Protein AF-X1K5L8-F1 (afdb_monomer)

Organism: NCBI:txid412755

Structure (mmCIF, N/CA/C/O backbone):
data_AF-X1K5L8-F1
#
_entry.id   AF-X1K5L8-F1
#
loop_
_atom_site.group_PDB
_atom_site.id
_atom_site.type_symbol
_atom_site.label_atom_id
_atom_site.label_alt_id
_atom_site.label_comp_id
_atom_site.label_asym_id
_atom_site.label_entity_id
_atom_site.label_seq_id
_atom_site.pdbx_PDB_ins_code
_atom_site.Cartn_x
_atom_site.Cartn_y
_atom_site.Cartn_z
_atom_site.occupancy
_atom_site.B_iso_or_equiv
_atom_site.auth_seq_id
_atom_site.auth_comp_id
_atom_site.auth_asym_id
_atom_site.auth_atom_id
_atom_site.pdbx_PDB_model_num
ATOM 1 N N . MET A 1 1 ? 12.232 21.534 16.833 1.00 41.72 1 MET A N 1
ATOM 2 C CA . MET A 1 1 ? 12.856 20.259 16.410 1.00 41.72 1 MET A CA 1
ATOM 3 C C . MET A 1 1 ? 12.276 19.840 15.064 1.00 41.72 1 MET A C 1
ATOM 5 O O . MET A 1 1 ? 11.227 19.215 15.018 1.00 41.72 1 MET A O 1
ATOM 9 N N . SER A 1 2 ? 12.922 20.229 13.964 1.00 45.97 2 SER A N 1
ATOM 10 C CA . SER A 1 2 ? 12.550 19.894 12.579 1.00 45.97 2 SER A CA 1
ATOM 11 C C . SER A 1 2 ? 13.070 18.508 12.162 1.00 45.97 2 SER A C 1
ATOM 13 O O . SER A 1 2 ? 13.662 18.342 11.099 1.00 45.97 2 SER A O 1
ATOM 15 N N . GLY A 1 3 ? 12.893 17.504 13.027 1.00 51.03 3 GLY A N 1
ATOM 16 C CA . GLY A 1 3 ? 13.265 16.127 12.713 1.00 51.03 3 GLY A CA 1
ATOM 17 C C . GLY A 1 3 ? 12.253 15.525 11.745 1.00 51.03 3 GLY A C 1
ATOM 18 O O . GLY A 1 3 ? 11.051 15.556 12.012 1.00 51.03 3 GLY A O 1
ATOM 19 N N . ILE A 1 4 ? 12.725 14.981 10.624 1.00 59.28 4 ILE A N 1
ATOM 20 C CA . ILE A 1 4 ? 11.892 14.208 9.698 1.00 59.28 4 ILE A CA 1
ATOM 21 C C . ILE A 1 4 ? 11.214 13.094 10.505 1.00 59.28 4 ILE A C 1
ATOM 23 O O . ILE A 1 4 ? 11.886 12.250 11.099 1.00 59.28 4 ILE A O 1
ATOM 27 N N . LYS A 1 5 ? 9.876 13.095 10.553 1.00 74.81 5 LYS A N 1
ATOM 28 C CA . LYS A 1 5 ? 9.115 11.995 11.154 1.00 74.81 5 LYS A CA 1
ATOM 29 C C . LYS A 1 5 ? 9.347 10.746 10.309 1.00 74.81 5 LYS A C 1
ATOM 31 O O . LYS A 1 5 ? 8.808 10.626 9.213 1.00 74.81 5 LYS A O 1
ATOM 36 N N . VAL A 1 6 ? 10.174 9.841 10.825 1.00 86.06 6 VAL A N 1
ATOM 37 C CA . VAL A 1 6 ? 10.554 8.596 10.145 1.00 86.06 6 VAL A CA 1
ATOM 38 C C . VAL A 1 6 ? 9.323 7.720 9.912 1.00 86.06 6 VAL A C 1
ATOM 40 O O . VAL A 1 6 ? 9.046 7.333 8.785 1.00 86.06 6 VAL A O 1
ATOM 43 N N . ASN A 1 7 ? 8.531 7.474 10.957 1.00 92.25 7 ASN A N 1
ATOM 44 C CA . ASN A 1 7 ? 7.267 6.746 10.865 1.00 92.25 7 ASN A CA 1
ATOM 45 C C . ASN A 1 7 ? 6.105 7.691 11.175 1.00 92.25 7 ASN A C 1
ATOM 47 O O . ASN A 1 7 ? 6.160 8.448 12.148 1.00 92.25 7 ASN A O 1
ATOM 51 N N . GLU A 1 8 ? 5.037 7.621 10.387 1.00 95.00 8 GLU A N 1
ATOM 52 C CA . GLU A 1 8 ? 3.873 8.496 10.529 1.00 95.00 8 GLU A CA 1
ATOM 53 C C . GLU A 1 8 ? 2.584 7.688 10.414 1.00 95.00 8 GLU A C 1
ATOM 55 O O . GLU A 1 8 ? 2.490 6.758 9.620 1.00 95.00 8 GLU A O 1
ATOM 60 N N . THR A 1 9 ? 1.590 8.023 11.230 1.00 96.12 9 THR A N 1
ATOM 61 C CA . THR A 1 9 ? 0.290 7.350 11.229 1.00 96.12 9 THR A CA 1
ATOM 62 C C . THR A 1 9 ? -0.797 8.397 11.141 1.00 96.12 9 THR A C 1
ATOM 64 O O . THR A 1 9 ? -0.765 9.380 11.879 1.00 96.12 9 THR A O 1
ATOM 67 N N . HIS A 1 10 ? -1.762 8.145 10.275 1.00 96.62 10 HIS A N 1
ATOM 68 C CA . HIS A 1 10 ? -2.983 8.912 10.155 1.00 96.62 10 HIS A CA 1
ATOM 69 C C . HIS A 1 10 ? -4.162 7.960 10.307 1.00 96.62 10 HIS A C 1
ATOM 71 O O . HIS A 1 10 ? -4.238 6.939 9.619 1.00 96.62 10 HIS A O 1
ATOM 77 N N . PHE A 1 11 ? -5.062 8.298 11.222 1.00 97.06 11 PHE A N 1
ATOM 78 C CA . PHE A 1 11 ? -6.331 7.612 11.378 1.00 97.06 11 PHE A CA 1
ATOM 79 C C . PHE A 1 11 ? -7.426 8.483 10.785 1.00 97.06 11 PHE A C 1
ATOM 81 O O . PHE A 1 11 ? -7.497 9.673 11.080 1.00 97.06 11 PHE A O 1
ATOM 88 N N . GLU A 1 12 ? -8.255 7.859 9.964 1.00 96.12 12 GLU A N 1
ATOM 89 C CA . GLU A 1 12 ? -9.489 8.443 9.466 1.00 96.12 12 GLU A CA 1
ATOM 90 C C . GLU A 1 12 ? -10.657 7.823 10.237 1.00 96.12 12 GLU A C 1
ATOM 92 O O . GLU A 1 12 ? -10.800 6.594 10.280 1.00 96.12 12 GLU A O 1
ATOM 97 N N . ASP A 1 13 ? -11.489 8.668 10.842 1.00 90.50 13 ASP A N 1
ATOM 98 C CA . ASP A 1 13 ? -12.615 8.222 11.655 1.00 90.50 13 ASP A CA 1
ATOM 99 C C . ASP A 1 13 ? -13.647 7.461 10.815 1.00 90.50 13 ASP A C 1
ATOM 101 O O . ASP A 1 13 ? -13.974 7.819 9.686 1.00 90.50 13 ASP A O 1
ATOM 105 N N . GLY A 1 14 ? -14.145 6.348 11.357 1.00 85.88 14 GLY A N 1
ATOM 106 C CA . GLY A 1 14 ? -15.103 5.476 10.668 1.00 85.88 14 GLY A CA 1
ATOM 107 C C . GLY A 1 14 ? -14.516 4.631 9.528 1.00 85.88 14 GLY A C 1
ATOM 108 O O . GLY A 1 14 ? -15.180 3.701 9.068 1.00 85.88 14 GLY A O 1
ATOM 109 N N . SER A 1 15 ? -13.270 4.870 9.107 1.00 90.25 15 SER A N 1
ATOM 110 C CA . SER A 1 15 ? -12.632 4.099 8.040 1.00 90.25 15 SER A CA 1
ATOM 111 C C . SER A 1 15 ? -12.172 2.725 8.538 1.00 90.25 15 SER A C 1
ATOM 113 O O . SER A 1 15 ? -11.395 2.605 9.487 1.00 90.25 15 SER A O 1
ATOM 115 N N . LYS A 1 16 ? -12.636 1.659 7.875 1.00 95.50 16 LYS A N 1
ATOM 116 C CA . LYS A 1 16 ? -12.225 0.268 8.150 1.00 95.50 16 LYS A CA 1
ATOM 117 C C . LYS A 1 16 ? -11.162 -0.236 7.178 1.00 95.50 16 LYS A C 1
ATOM 119 O O . LYS A 1 16 ? -10.756 -1.397 7.256 1.00 95.50 16 LYS A O 1
ATOM 124 N N . GLN A 1 17 ? -10.710 0.611 6.260 1.00 97.50 17 GLN A N 1
ATOM 125 C CA . GLN A 1 17 ? -9.700 0.294 5.261 1.00 97.50 17 GLN A CA 1
ATOM 126 C C . GLN A 1 17 ? -8.423 1.084 5.552 1.00 97.50 17 GLN A C 1
ATOM 128 O O . GLN A 1 17 ? -8.459 2.287 5.808 1.00 97.50 17 GLN A O 1
ATOM 133 N N . GLY A 1 18 ? -7.291 0.386 5.519 1.00 98.06 18 GLY A N 1
ATOM 134 C CA . GLY A 1 18 ? -5.980 0.944 5.813 1.00 98.06 18 GLY A CA 1
ATOM 135 C C . GLY A 1 18 ? -4.979 0.741 4.686 1.00 98.06 18 GLY A C 1
ATOM 136 O O . GLY A 1 18 ? -5.058 -0.237 3.942 1.00 98.06 18 GLY A O 1
ATOM 137 N N . VAL A 1 19 ? -3.990 1.625 4.600 1.00 98.62 19 VAL A N 1
ATOM 138 C CA . VAL A 1 19 ? -2.808 1.433 3.749 1.00 98.62 19 VAL A CA 1
ATOM 139 C C . VAL A 1 19 ? -1.541 1.521 4.593 1.00 98.62 19 VAL A C 1
ATOM 141 O O . VAL A 1 19 ? -1.308 2.530 5.250 1.00 98.62 19 VAL A O 1
ATOM 144 N N . ILE A 1 20 ? -0.705 0.487 4.563 1.00 98.50 20 ILE A N 1
ATOM 145 C CA . ILE A 1 20 ? 0.667 0.543 5.085 1.00 98.50 20 ILE A CA 1
ATOM 146 C C . ILE A 1 20 ? 1.583 0.752 3.888 1.00 98.50 20 ILE A C 1
ATOM 148 O O . ILE A 1 20 ? 1.450 0.036 2.902 1.00 98.50 20 ILE A O 1
ATOM 152 N N . TYR A 1 21 ? 2.489 1.725 3.932 1.00 97.38 21 TYR A N 1
ATOM 153 C CA . TYR A 1 21 ? 3.351 2.011 2.787 1.00 97.38 21 TYR A CA 1
ATOM 154 C C . TYR A 1 21 ? 4.771 2.425 3.172 1.00 97.38 21 TYR A C 1
ATOM 156 O O . TYR A 1 21 ? 4.993 2.986 4.247 1.00 97.38 21 TYR A O 1
ATOM 164 N N . ALA A 1 22 ? 5.724 2.183 2.269 1.00 94.94 22 ALA A N 1
ATOM 165 C CA . ALA A 1 22 ? 7.123 2.575 2.428 1.00 94.94 22 ALA A CA 1
ATOM 166 C C . ALA A 1 22 ? 7.779 2.972 1.097 1.00 94.94 22 ALA A C 1
ATOM 168 O O . ALA A 1 22 ? 7.474 2.419 0.041 1.00 94.94 22 ALA A O 1
ATOM 169 N N . GLY A 1 23 ? 8.725 3.910 1.160 1.00 90.56 23 GLY A N 1
ATOM 170 C CA . GLY A 1 23 ? 9.553 4.293 0.014 1.00 90.56 23 GLY A CA 1
ATOM 171 C C . GLY A 1 23 ? 8.823 5.112 -1.059 1.00 90.56 23 GLY A C 1
ATOM 172 O O . GLY A 1 23 ? 7.953 5.933 -0.760 1.00 90.56 23 GLY A O 1
ATOM 173 N N . ALA A 1 24 ? 9.208 4.910 -2.323 1.00 90.62 24 ALA A N 1
ATOM 174 C CA . ALA A 1 24 ? 8.843 5.781 -3.448 1.00 90.62 24 ALA A CA 1
ATOM 175 C C . ALA A 1 24 ? 7.345 5.768 -3.813 1.00 90.62 24 ALA A C 1
ATOM 177 O O . ALA A 1 24 ? 6.862 6.669 -4.502 1.00 90.62 24 ALA A O 1
ATOM 178 N N . VAL A 1 25 ? 6.583 4.799 -3.300 1.00 94.00 25 VAL A N 1
ATOM 179 C CA . VAL A 1 25 ? 5.132 4.678 -3.517 1.00 94.00 25 VAL A CA 1
ATOM 180 C C . VAL A 1 25 ? 4.3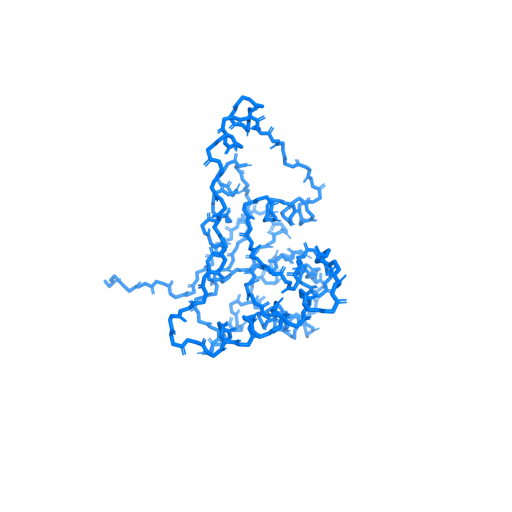44 5.863 -2.949 1.00 94.00 25 VAL A C 1
ATOM 182 O O . VAL A 1 25 ? 3.222 6.118 -3.389 1.00 94.00 25 VAL A O 1
ATOM 185 N N . GLU A 1 26 ? 4.922 6.594 -1.987 1.00 94.62 26 GLU A N 1
ATOM 186 C CA . GLU A 1 26 ? 4.267 7.688 -1.265 1.00 94.62 26 GLU A CA 1
ATOM 187 C C . GLU A 1 26 ? 3.713 8.766 -2.202 1.00 94.62 26 GLU A C 1
ATOM 189 O O . GLU A 1 26 ? 2.591 9.227 -1.995 1.00 94.62 26 GLU A O 1
ATOM 194 N N . GLY A 1 27 ? 4.463 9.149 -3.240 1.00 94.94 27 GLY A N 1
ATOM 195 C CA . GLY A 1 27 ? 4.040 10.196 -4.175 1.00 94.94 27 GLY A CA 1
ATOM 196 C C . GLY A 1 27 ? 2.736 9.831 -4.884 1.00 94.94 27 GLY A C 1
ATOM 197 O O . GLY A 1 27 ? 1.733 10.533 -4.753 1.00 94.94 27 GLY A O 1
ATOM 198 N N . ASN A 1 28 ? 2.729 8.676 -5.552 1.00 95.62 28 ASN A N 1
ATOM 199 C CA . ASN A 1 28 ? 1.559 8.160 -6.265 1.00 95.62 28 ASN A CA 1
ATOM 200 C C . ASN A 1 28 ? 0.383 7.871 -5.316 1.00 95.62 28 ASN A C 1
ATOM 202 O O . ASN A 1 28 ? -0.769 8.123 -5.665 1.00 95.62 28 ASN A O 1
ATOM 206 N N . PHE A 1 29 ? 0.654 7.353 -4.113 1.00 97.19 29 PHE A N 1
ATOM 207 C CA . PHE A 1 29 ? -0.384 7.090 -3.117 1.00 97.19 29 PHE A CA 1
ATOM 208 C C . PHE A 1 29 ? -1.050 8.382 -2.628 1.00 97.19 29 PHE A C 1
ATOM 210 O O . PHE A 1 29 ? -2.276 8.489 -2.656 1.00 97.19 29 PHE A O 1
ATOM 217 N N . ARG A 1 30 ? -0.265 9.398 -2.243 1.00 96.06 30 ARG A N 1
ATOM 218 C CA . ARG A 1 30 ? -0.800 10.701 -1.817 1.00 96.06 30 ARG A CA 1
ATOM 219 C C . ARG A 1 30 ? -1.539 11.415 -2.946 1.00 96.06 30 ARG A C 1
ATOM 221 O O . ARG A 1 30 ? -2.547 12.068 -2.684 1.00 96.06 30 ARG A O 1
ATOM 228 N N . GLU A 1 31 ? -1.066 11.295 -4.185 1.00 95.44 31 GLU A N 1
ATOM 229 C CA . GLU A 1 31 ? -1.786 11.804 -5.354 1.00 95.44 31 GLU A CA 1
ATOM 230 C C . GLU A 1 31 ? -3.150 11.121 -5.502 1.00 95.44 31 GLU A C 1
ATOM 232 O O . GLU A 1 31 ? -4.147 11.808 -5.708 1.00 95.44 31 GLU A O 1
ATOM 237 N N . ALA A 1 32 ? -3.224 9.797 -5.330 1.00 95.88 32 ALA A N 1
ATOM 238 C CA . ALA A 1 32 ? -4.482 9.059 -5.420 1.00 95.88 32 ALA A CA 1
ATOM 239 C C . ALA A 1 32 ? -5.466 9.459 -4.310 1.00 95.88 32 ALA A C 1
ATOM 241 O O . ALA A 1 32 ? -6.643 9.666 -4.597 1.00 95.88 32 ALA A O 1
ATOM 242 N N . LEU A 1 33 ? -4.988 9.638 -3.069 1.00 95.50 33 LEU A N 1
ATOM 243 C CA . LEU A 1 33 ? -5.820 10.140 -1.969 1.00 95.50 33 LEU A CA 1
ATOM 244 C C . LEU A 1 33 ? -6.441 11.500 -2.308 1.00 95.50 33 LEU A C 1
ATOM 246 O O . LEU A 1 33 ? -7.636 11.692 -2.102 1.00 95.50 33 LEU A O 1
ATOM 250 N N . LYS A 1 34 ? -5.643 12.429 -2.851 1.00 95.06 34 LYS A N 1
ATOM 251 C CA . LYS A 1 34 ? -6.108 13.773 -3.223 1.00 95.06 34 LYS A CA 1
ATOM 252 C C . LYS A 1 34 ? -7.060 13.745 -4.415 1.00 95.06 34 LYS A C 1
ATOM 254 O O . LYS A 1 34 ? -8.150 14.295 -4.318 1.00 95.06 34 LYS A O 1
ATOM 259 N N . ARG A 1 35 ? -6.660 13.100 -5.518 1.00 94.06 35 ARG A N 1
ATOM 260 C CA . ARG A 1 35 ? -7.426 13.058 -6.777 1.00 94.06 35 ARG A CA 1
ATOM 261 C C . ARG A 1 35 ? -8.817 12.465 -6.577 1.00 94.06 35 ARG A C 1
ATOM 263 O O . ARG A 1 35 ? -9.763 12.934 -7.187 1.00 94.06 35 ARG A O 1
ATOM 270 N N . TYR A 1 36 ? -8.935 11.458 -5.717 1.00 93.88 36 TYR A N 1
ATOM 271 C CA . TYR A 1 36 ? -10.194 10.753 -5.479 1.00 93.88 36 TYR A CA 1
ATOM 272 C C . TYR A 1 36 ? -10.858 11.110 -4.145 1.00 93.88 36 TYR A C 1
ATOM 274 O O . TYR A 1 36 ? -11.794 10.429 -3.738 1.00 93.88 36 TYR A O 1
ATOM 282 N N . ASN A 1 37 ? -10.365 12.146 -3.452 1.00 93.94 37 ASN A N 1
ATOM 283 C CA . ASN A 1 37 ? -10.836 12.579 -2.132 1.00 93.94 37 ASN A CA 1
ATOM 284 C C . ASN A 1 37 ? -11.046 11.408 -1.145 1.00 93.94 37 ASN A C 1
ATOM 286 O O . ASN A 1 37 ? -12.056 11.322 -0.445 1.00 93.94 37 ASN A O 1
ATOM 290 N N . LEU A 1 38 ? -10.101 10.463 -1.122 1.00 94.50 38 LEU A N 1
ATOM 291 C CA . LEU A 1 38 ? -10.231 9.237 -0.337 1.00 94.50 38 LEU A CA 1
ATOM 292 C C . LEU A 1 38 ? -9.948 9.503 1.137 1.00 94.50 38 LEU A C 1
ATOM 294 O O . LEU A 1 38 ? -8.905 10.046 1.504 1.00 94.50 38 LEU A O 1
ATOM 298 N N . LYS A 1 39 ? -10.867 9.033 1.976 1.00 94.19 39 LYS A N 1
ATOM 299 C CA . LYS A 1 39 ? -10.800 9.084 3.435 1.00 94.19 39 LYS A CA 1
ATOM 300 C C . LYS A 1 39 ? -10.376 7.713 3.959 1.00 94.19 39 LYS A C 1
ATOM 302 O O . LYS A 1 39 ? -11.187 6.795 4.092 1.00 94.19 39 LYS A O 1
ATOM 307 N N . LEU A 1 40 ? -9.070 7.547 4.167 1.00 95.44 40 LEU A N 1
ATOM 308 C CA . LEU A 1 40 ? -8.453 6.274 4.540 1.00 95.44 40 LEU A CA 1
ATOM 309 C C . LEU A 1 40 ? -7.426 6.460 5.644 1.00 95.44 40 LEU A C 1
ATOM 311 O O . LEU A 1 40 ? -6.605 7.375 5.593 1.00 95.44 40 LEU A O 1
ATOM 315 N N . SER A 1 41 ? -7.406 5.511 6.576 1.00 97.81 41 SER A N 1
ATOM 316 C CA . SER A 1 41 ? -6.300 5.406 7.521 1.00 97.81 41 SER A CA 1
ATOM 317 C C . SER A 1 41 ? -5.038 4.951 6.786 1.00 97.81 41 SER A C 1
ATOM 319 O O . SER A 1 41 ? -5.088 4.084 5.908 1.00 97.81 41 SER A O 1
ATOM 321 N N . TRP A 1 42 ? -3.879 5.490 7.151 1.00 98.12 42 TRP A N 1
ATOM 322 C CA . TRP A 1 42 ? -2.608 5.044 6.588 1.00 98.12 42 TRP A CA 1
ATOM 323 C C . TRP A 1 42 ? -1.457 5.091 7.590 1.00 98.12 42 TRP A C 1
ATOM 325 O O . TRP A 1 42 ? -1.447 5.864 8.550 1.00 98.12 42 TRP A O 1
ATOM 335 N N . LEU A 1 43 ? -0.469 4.234 7.354 1.00 97.94 43 LEU A N 1
ATOM 336 C CA . LEU A 1 43 ? 0.749 4.112 8.140 1.00 97.94 43 LEU A CA 1
ATOM 337 C C . LEU A 1 43 ? 1.956 4.131 7.202 1.00 97.94 43 LEU A C 1
ATOM 339 O O . LEU A 1 43 ? 2.165 3.213 6.412 1.00 97.94 43 LEU A O 1
ATOM 343 N N . LYS A 1 44 ? 2.773 5.174 7.331 1.00 97.19 44 LYS A N 1
ATOM 344 C CA . LYS A 1 44 ? 4.076 5.282 6.685 1.00 97.19 44 LYS A CA 1
ATOM 345 C C . LYS A 1 44 ? 5.137 4.584 7.529 1.00 97.19 44 LYS A C 1
ATOM 347 O O . LYS A 1 44 ? 5.349 4.958 8.687 1.00 97.19 44 LYS A O 1
ATOM 352 N N . ILE A 1 45 ? 5.842 3.642 6.914 1.00 96.06 45 ILE A N 1
ATOM 353 C CA . ILE A 1 45 ? 7.057 3.026 7.446 1.00 96.06 45 ILE A CA 1
ATOM 354 C C . ILE A 1 45 ? 8.257 3.695 6.771 1.00 96.06 45 ILE A C 1
ATOM 356 O O . ILE A 1 45 ? 8.465 3.544 5.569 1.00 96.06 45 ILE A O 1
ATOM 360 N N . GLY A 1 46 ? 9.034 4.470 7.527 1.00 92.50 46 GLY A N 1
ATOM 361 C CA . GLY A 1 46 ? 10.280 5.075 7.038 1.00 92.50 46 GLY A CA 1
ATOM 362 C C . GLY A 1 46 ? 11.542 4.362 7.505 1.00 92.50 46 GLY A C 1
ATOM 363 O O . GLY A 1 46 ? 12.603 4.606 6.944 1.00 92.50 46 GLY A O 1
ATOM 364 N N . MET A 1 47 ? 11.438 3.478 8.501 1.00 88.81 47 MET A N 1
ATOM 365 C CA . MET A 1 47 ? 12.521 2.585 8.911 1.00 88.81 47 MET A CA 1
ATOM 366 C C . MET A 1 47 ? 11.975 1.168 9.029 1.00 88.81 47 MET A C 1
ATOM 368 O O . MET A 1 47 ? 11.049 0.929 9.803 1.00 88.81 47 MET A O 1
ATOM 372 N N . PHE A 1 48 ? 12.537 0.250 8.244 1.00 87.50 48 PHE A N 1
ATOM 373 C CA . PHE A 1 48 ? 12.164 -1.164 8.288 1.00 87.50 48 PHE A CA 1
ATOM 374 C C . PHE A 1 48 ? 12.906 -1.920 9.397 1.00 87.50 48 PHE A C 1
ATOM 376 O O . PHE A 1 48 ? 12.328 -2.792 10.034 1.00 87.50 48 PHE A O 1
ATOM 383 N N . HIS A 1 49 ? 14.158 -1.547 9.678 1.00 89.75 49 HIS A N 1
ATOM 384 C CA . HIS A 1 49 ? 14.957 -2.135 10.750 1.00 89.75 49 HIS A CA 1
ATOM 385 C C . HIS A 1 49 ? 15.571 -1.035 11.633 1.00 89.75 49 HIS A C 1
ATOM 387 O O . HIS A 1 49 ? 16.499 -0.359 11.189 1.00 89.75 49 HIS A O 1
ATOM 393 N N . PRO A 1 50 ? 15.071 -0.832 12.869 1.00 90.81 50 PRO A N 1
ATOM 394 C CA . PRO A 1 50 ? 14.005 -1.599 13.526 1.00 90.81 50 PRO A CA 1
ATOM 395 C C . PRO A 1 50 ? 12.602 -1.292 12.970 1.00 90.81 50 PRO A C 1
ATOM 397 O O . PRO A 1 50 ? 12.297 -0.147 12.631 1.00 90.81 50 PRO A O 1
ATOM 400 N N . LEU A 1 51 ? 11.741 -2.314 12.928 1.00 94.12 51 LEU A N 1
ATOM 401 C CA . LEU A 1 51 ? 10.346 -2.199 12.495 1.00 94.12 51 LEU A CA 1
ATOM 402 C C . LEU A 1 51 ? 9.487 -1.652 13.649 1.00 94.12 51 LEU A C 1
ATOM 404 O O . LEU A 1 51 ? 9.618 -2.123 14.780 1.00 94.12 51 LEU A O 1
ATOM 408 N N . PRO A 1 52 ? 8.570 -0.695 13.421 1.00 95.06 52 PRO A N 1
ATOM 409 C CA . PRO A 1 52 ? 7.703 -0.173 14.474 1.00 95.06 52 PRO A CA 1
ATOM 410 C C . PRO A 1 52 ? 6.513 -1.115 14.759 1.00 95.06 52 PRO A C 1
ATOM 412 O O . PRO A 1 52 ? 5.364 -0.766 14.480 1.00 95.06 52 PRO A O 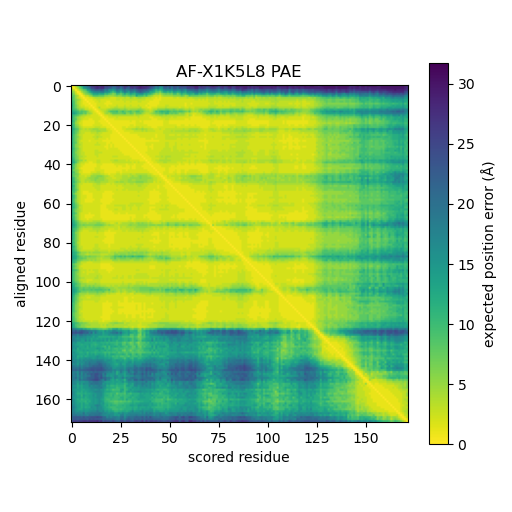1
ATOM 415 N N . GLU A 1 53 ? 6.774 -2.292 15.336 1.00 96.12 53 GLU A N 1
ATOM 416 C CA . GLU A 1 53 ? 5.774 -3.358 15.547 1.00 96.12 53 GLU A CA 1
ATOM 417 C C . GLU A 1 53 ? 4.528 -2.886 16.309 1.00 96.12 53 GLU A C 1
ATOM 419 O O . GLU A 1 53 ? 3.407 -3.071 15.839 1.00 96.12 53 GLU A O 1
ATOM 424 N N . GLU A 1 54 ? 4.705 -2.178 17.429 1.00 95.75 54 GLU A N 1
ATOM 425 C CA . GLU A 1 54 ? 3.588 -1.650 18.229 1.00 95.75 54 GLU A CA 1
ATOM 426 C C . GLU A 1 54 ? 2.700 -0.675 17.444 1.00 95.75 54 GLU A C 1
ATOM 428 O O . GLU A 1 54 ? 1.487 -0.599 17.647 1.00 95.75 54 GLU A O 1
ATOM 433 N N . ARG A 1 55 ? 3.291 0.082 16.514 1.00 96.69 55 ARG A N 1
ATOM 434 C CA . ARG A 1 55 ? 2.550 1.014 15.659 1.00 96.69 55 ARG A CA 1
ATOM 435 C C . ARG A 1 55 ? 1.750 0.259 14.599 1.00 96.69 55 ARG A C 1
ATOM 437 O O . ARG A 1 55 ? 0.602 0.623 14.354 1.00 96.69 55 ARG A O 1
ATOM 444 N N . ILE A 1 56 ? 2.333 -0.788 14.013 1.00 97.69 56 ILE A N 1
ATOM 445 C CA . ILE A 1 56 ? 1.647 -1.686 13.073 1.00 97.69 56 ILE A CA 1
ATOM 446 C C . ILE A 1 56 ? 0.483 -2.381 13.782 1.00 97.69 56 ILE A C 1
ATOM 448 O O . ILE A 1 56 ? -0.643 -2.313 13.300 1.00 97.69 56 ILE A O 1
ATOM 452 N N . LYS A 1 57 ? 0.713 -2.960 14.963 1.00 97.44 57 LYS A N 1
ATOM 453 C CA . LYS A 1 57 ? -0.321 -3.611 15.775 1.00 97.44 57 LYS A CA 1
ATOM 454 C C . LYS A 1 57 ? -1.516 -2.691 16.039 1.00 97.44 57 LYS A C 1
ATOM 456 O O . LYS A 1 57 ? -2.640 -3.027 15.671 1.00 97.44 57 LYS A O 1
ATOM 461 N N . LYS A 1 58 ? -1.269 -1.493 16.583 1.00 96.75 58 LYS A N 1
ATOM 462 C CA . LYS A 1 58 ? -2.322 -0.491 16.842 1.00 96.75 58 LYS A CA 1
ATOM 463 C C . LYS A 1 58 ? -3.067 -0.082 15.573 1.00 96.75 58 LYS A C 1
ATOM 465 O O . LYS A 1 58 ? -4.264 0.186 15.619 1.00 96.75 58 LYS A O 1
ATOM 470 N N . PHE A 1 59 ? -2.372 -0.022 14.439 1.00 97.81 59 PHE A N 1
ATOM 471 C CA . PHE A 1 59 ? -2.994 0.273 13.154 1.00 97.81 59 PHE A CA 1
ATOM 472 C C . PHE A 1 59 ? -3.936 -0.857 12.706 1.00 97.81 59 PHE A C 1
ATOM 474 O O . PHE A 1 59 ? -5.087 -0.597 12.354 1.00 97.81 59 PHE A O 1
ATOM 481 N N . LEU A 1 60 ? -3.485 -2.112 12.791 1.00 97.69 60 LEU A N 1
ATOM 482 C CA . LEU A 1 60 ? -4.260 -3.303 12.424 1.00 97.69 60 LEU A CA 1
ATOM 483 C C . LEU A 1 60 ? -5.503 -3.504 13.305 1.00 97.69 60 LEU A C 1
ATOM 485 O O . LEU A 1 60 ? -6.544 -3.935 12.815 1.00 97.69 60 LEU A O 1
ATOM 489 N N . GLU A 1 61 ? -5.453 -3.128 14.582 1.00 95.75 61 GLU A N 1
ATOM 490 C CA . GLU A 1 61 ? -6.624 -3.169 15.469 1.00 95.75 61 GLU A CA 1
ATOM 491 C C . GLU A 1 61 ? -7.771 -2.265 14.975 1.00 95.75 61 GLU A C 1
ATOM 493 O O . GLU A 1 61 ? -8.951 -2.587 15.159 1.00 95.75 61 GLU A O 1
ATOM 498 N N . LYS A 1 62 ? -7.461 -1.159 14.286 1.00 95.50 62 LYS A N 1
ATOM 499 C CA . LYS A 1 62 ? -8.456 -0.179 13.817 1.00 95.50 62 LYS A CA 1
ATOM 500 C C . LYS A 1 62 ? -9.084 -0.528 12.468 1.00 95.50 62 LYS A C 1
ATOM 502 O O . LYS A 1 62 ? -10.245 -0.186 12.248 1.00 95.50 62 LYS A O 1
ATOM 507 N N . VAL A 1 63 ? -8.377 -1.262 11.609 1.00 97.00 63 VAL A N 1
ATOM 508 C CA . VAL A 1 63 ? -8.811 -1.564 10.231 1.00 97.00 63 VAL A CA 1
ATOM 509 C C . VAL A 1 63 ? -9.174 -3.034 10.044 1.00 97.00 63 VAL A C 1
ATOM 511 O O . VAL A 1 63 ? -8.622 -3.908 10.700 1.00 97.00 63 VAL A O 1
ATOM 514 N N . ASP A 1 64 ? -10.111 -3.326 9.152 1.00 97.31 64 ASP A N 1
ATOM 515 C CA . ASP A 1 64 ? -10.541 -4.698 8.841 1.00 97.31 64 ASP A CA 1
ATOM 516 C C . ASP A 1 64 ? -9.856 -5.215 7.568 1.00 97.31 64 ASP A C 1
ATOM 518 O O . ASP A 1 64 ? -9.748 -6.422 7.335 1.00 97.31 64 ASP A O 1
ATOM 522 N N . ARG A 1 65 ? -9.367 -4.292 6.731 1.00 98.00 65 ARG A N 1
ATOM 523 C CA . ARG A 1 65 ? -8.609 -4.585 5.516 1.00 98.00 65 ARG A CA 1
ATOM 524 C C . ARG A 1 65 ? -7.432 -3.638 5.402 1.00 98.00 65 ARG A C 1
ATOM 526 O O . ARG A 1 65 ? -7.603 -2.435 5.580 1.00 98.00 65 ARG A O 1
ATOM 533 N N . VAL A 1 66 ? -6.271 -4.169 5.053 1.00 98.56 66 VAL A N 1
ATOM 534 C CA . VAL A 1 66 ? -5.055 -3.383 4.872 1.00 98.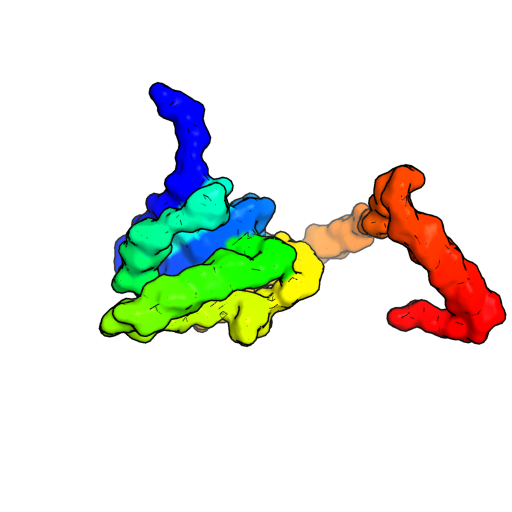56 66 VAL A CA 1
ATOM 535 C C . VAL A 1 66 ? -4.394 -3.723 3.545 1.00 98.56 66 VAL A C 1
ATOM 537 O O . VAL A 1 66 ? -4.276 -4.893 3.196 1.00 98.56 66 VAL A O 1
ATOM 540 N N . LEU A 1 67 ? -3.992 -2.700 2.800 1.00 98.69 67 LEU A N 1
ATOM 541 C CA . LEU A 1 67 ? -3.148 -2.827 1.617 1.00 98.69 67 LEU A CA 1
ATOM 542 C C . LEU A 1 67 ? -1.712 -2.467 1.991 1.00 98.69 67 LEU A C 1
ATOM 544 O O . LEU A 1 67 ? -1.486 -1.390 2.542 1.00 98.69 67 LEU A O 1
ATOM 548 N N . VAL A 1 68 ? -0.756 -3.337 1.679 1.00 98.44 68 VAL A N 1
ATOM 549 C CA . VAL A 1 68 ? 0.670 -3.072 1.888 1.00 98.44 68 VAL A CA 1
ATOM 550 C C . VAL A 1 68 ? 1.301 -2.625 0.571 1.00 98.44 68 VAL A C 1
ATOM 552 O O . VAL A 1 68 ? 1.391 -3.388 -0.388 1.00 98.44 68 VAL A O 1
ATOM 555 N N . LEU A 1 69 ? 1.716 -1.360 0.511 1.00 97.62 69 LEU A N 1
ATOM 556 C CA . LEU A 1 69 ? 2.420 -0.761 -0.618 1.00 97.62 69 LEU A CA 1
ATOM 557 C C . LEU A 1 69 ? 3.923 -0.696 -0.322 1.00 97.62 69 LEU A C 1
ATOM 559 O O . LEU A 1 69 ? 4.412 0.246 0.299 1.00 97.62 69 LEU A O 1
ATOM 563 N N . GLU A 1 70 ? 4.666 -1.676 -0.817 1.00 93.06 70 GLU A N 1
ATOM 564 C CA . GLU A 1 70 ? 6.130 -1.697 -0.765 1.00 93.06 70 GLU A CA 1
ATOM 565 C C . GLU A 1 70 ? 6.728 -2.088 -2.121 1.00 93.06 70 GLU A C 1
ATOM 567 O O . GLU A 1 70 ? 6.128 -2.856 -2.879 1.00 93.06 70 GLU A O 1
ATOM 572 N N . GLU A 1 71 ? 7.916 -1.579 -2.438 1.00 86.12 71 GLU A N 1
ATOM 573 C CA . GLU A 1 71 ? 8.652 -1.925 -3.661 1.00 86.12 71 GLU A CA 1
ATOM 574 C C . GLU A 1 71 ? 9.660 -3.054 -3.407 1.00 86.12 71 GLU A C 1
ATOM 576 O O . GLU A 1 71 ? 10.025 -3.312 -2.268 1.00 86.12 71 GLU A O 1
ATOM 581 N N . LEU A 1 72 ? 10.097 -3.731 -4.476 1.00 86.69 72 LEU A N 1
ATOM 582 C CA . LEU A 1 72 ? 11.006 -4.892 -4.450 1.00 86.69 72 LEU A CA 1
ATOM 583 C C . LEU A 1 72 ? 10.389 -6.145 -3.812 1.00 86.69 72 LEU A C 1
ATOM 585 O O . LEU A 1 72 ? 9.404 -6.657 -4.343 1.00 86.69 72 LEU A O 1
ATOM 589 N N . ASP A 1 73 ? 10.924 -6.634 -2.700 1.00 91.50 73 ASP A N 1
ATOM 590 C CA . ASP A 1 73 ? 10.466 -7.850 -2.025 1.00 91.50 73 ASP A CA 1
ATOM 591 C C . ASP A 1 73 ? 9.382 -7.542 -0.968 1.00 91.50 73 ASP A C 1
ATOM 593 O O . ASP A 1 73 ? 9.310 -6.412 -0.485 1.00 91.50 73 ASP A O 1
ATOM 597 N N . PRO A 1 74 ? 8.482 -8.490 -0.638 1.00 94.38 74 PRO A N 1
ATOM 598 C CA . PRO A 1 74 ? 7.381 -8.294 0.316 1.00 94.38 74 PRO A CA 1
ATOM 599 C C . PRO A 1 74 ? 7.823 -8.383 1.793 1.00 94.38 74 PRO A C 1
ATOM 601 O O . PRO A 1 74 ? 7.313 -9.202 2.559 1.00 94.38 74 PRO A O 1
ATOM 604 N N . LEU A 1 75 ? 8.817 -7.595 2.205 1.00 95.62 75 LEU A N 1
ATOM 605 C CA . LEU A 1 75 ? 9.393 -7.696 3.552 1.00 95.62 75 LEU A CA 1
ATOM 606 C C . LEU A 1 75 ? 8.465 -7.111 4.627 1.00 95.62 75 LEU A C 1
ATOM 608 O O . LEU A 1 75 ? 8.260 -7.716 5.679 1.00 95.62 75 LEU A O 1
ATOM 612 N N . ILE A 1 76 ? 7.867 -5.950 4.359 1.00 96.81 76 ILE A N 1
ATOM 613 C CA . ILE A 1 76 ? 6.907 -5.303 5.258 1.00 96.81 76 ILE A CA 1
ATOM 614 C C . ILE A 1 76 ? 5.611 -6.108 5.292 1.00 96.81 76 ILE A C 1
ATOM 616 O O . ILE A 1 76 ? 5.057 -6.309 6.367 1.00 96.81 76 ILE A O 1
ATOM 620 N N . GLU A 1 77 ? 5.126 -6.591 4.148 1.00 97.81 77 GLU A N 1
ATOM 621 C CA . GLU A 1 77 ? 3.933 -7.432 4.056 1.00 97.81 77 GLU A CA 1
ATOM 622 C C . GLU A 1 77 ? 4.089 -8.703 4.894 1.00 97.81 77 GLU A C 1
ATOM 624 O O . GLU A 1 77 ? 3.189 -9.021 5.675 1.00 97.81 77 GLU A O 1
ATOM 629 N N . ALA A 1 78 ? 5.233 -9.389 4.798 1.00 97.38 78 ALA A N 1
ATOM 630 C CA . ALA A 1 78 ? 5.520 -10.576 5.599 1.00 97.38 78 ALA A CA 1
ATOM 631 C C . ALA A 1 78 ? 5.478 -10.279 7.109 1.00 97.38 78 ALA A C 1
ATOM 633 O O . ALA A 1 78 ? 4.820 -10.997 7.867 1.00 97.38 78 ALA A O 1
ATOM 634 N N . GLU A 1 79 ? 6.101 -9.185 7.550 1.00 97.75 79 GLU A N 1
ATOM 635 C CA . GLU A 1 79 ? 6.084 -8.792 8.961 1.00 97.75 79 GLU A CA 1
ATOM 636 C C . GLU A 1 79 ? 4.695 -8.345 9.435 1.00 97.75 79 GLU A C 1
ATOM 638 O O . GLU A 1 79 ? 4.266 -8.701 10.531 1.00 97.75 79 GLU A O 1
ATOM 643 N N . VAL A 1 80 ? 3.936 -7.628 8.602 1.00 98.06 80 VAL A N 1
ATOM 644 C CA . VAL A 1 80 ? 2.543 -7.260 8.896 1.00 98.06 80 VAL A CA 1
ATOM 645 C C . VAL A 1 80 ? 1.684 -8.513 9.073 1.00 98.06 80 VAL A C 1
ATOM 647 O O . VAL A 1 80 ? 0.883 -8.565 10.005 1.00 98.06 80 VAL A O 1
ATOM 650 N N . MET A 1 81 ? 1.866 -9.543 8.238 1.00 97.81 81 MET A N 1
ATOM 651 C CA . MET A 1 81 ? 1.191 -10.838 8.396 1.00 97.81 81 MET A CA 1
ATOM 652 C C . MET A 1 81 ? 1.580 -11.533 9.705 1.00 97.81 81 MET A C 1
ATOM 654 O O . MET A 1 81 ? 0.696 -11.998 10.428 1.00 97.81 81 MET A O 1
ATOM 658 N N . ARG A 1 82 ? 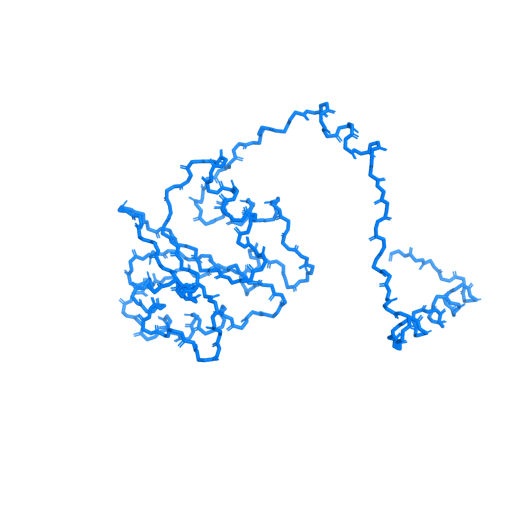2.875 -11.556 10.048 1.00 97.44 82 ARG A N 1
ATOM 659 C CA . ARG A 1 82 ? 3.373 -12.129 11.309 1.00 97.44 82 ARG A CA 1
ATOM 660 C C . ARG A 1 82 ? 2.777 -11.424 12.530 1.00 97.44 82 ARG A C 1
ATOM 662 O O . ARG A 1 82 ? 2.340 -12.093 13.461 1.00 97.44 82 ARG A O 1
ATOM 669 N N . ILE A 1 83 ? 2.729 -10.091 12.518 1.00 97.38 83 ILE A N 1
ATOM 670 C CA . ILE A 1 83 ? 2.167 -9.268 13.602 1.00 97.38 83 ILE A CA 1
ATOM 671 C C . ILE A 1 83 ? 0.644 -9.423 13.685 1.00 97.38 83 ILE A C 1
ATOM 673 O O . ILE A 1 83 ? 0.086 -9.389 14.780 1.00 97.38 83 ILE A O 1
ATOM 677 N N . ALA A 1 84 ? -0.037 -9.604 12.550 1.00 96.94 84 ALA A N 1
ATOM 678 C CA . ALA A 1 84 ? -1.483 -9.796 12.507 1.00 96.94 84 ALA A CA 1
ATOM 679 C C . ALA A 1 84 ? -1.927 -11.161 13.051 1.00 96.94 84 ALA A C 1
ATOM 681 O O . ALA A 1 84 ? -3.001 -11.249 13.639 1.00 96.94 84 ALA A O 1
ATOM 682 N N . TYR A 1 85 ? -1.122 -12.213 12.866 1.00 95.12 85 TYR A N 1
ATOM 683 C CA . TYR A 1 85 ? -1.461 -13.586 13.254 1.00 95.12 85 TYR A CA 1
ATOM 684 C C . TYR A 1 85 ? -1.899 -13.755 14.725 1.00 95.12 85 TYR A C 1
ATOM 686 O O . TYR A 1 85 ? -2.951 -14.351 14.950 1.00 95.12 85 TYR A O 1
ATOM 694 N N . PRO A 1 86 ? -1.172 -13.232 15.735 1.00 94.94 86 PRO A N 1
ATOM 695 C CA . PRO A 1 86 ? -1.578 -13.356 17.136 1.00 94.94 86 PRO A CA 1
ATOM 696 C C . PRO A 1 86 ? -2.709 -12.398 17.548 1.00 94.94 86 PRO A C 1
ATOM 698 O O . PRO A 1 86 ? -3.110 -12.407 18.712 1.00 94.94 86 PRO A O 1
ATOM 701 N N . LEU A 1 87 ? -3.214 -11.535 16.657 1.00 93.12 87 LEU A N 1
ATOM 702 C CA . LEU A 1 87 ? -4.305 -10.626 17.004 1.00 93.12 87 LEU A CA 1
ATOM 703 C C . LEU A 1 87 ? -5.625 -11.387 17.077 1.00 93.12 87 LEU A C 1
ATOM 705 O O . LEU A 1 87 ? -5.987 -12.140 16.178 1.00 93.12 87 LEU A O 1
ATOM 709 N N . ASN A 1 88 ? -6.432 -11.070 18.089 1.00 90.44 88 ASN A N 1
ATOM 710 C CA . ASN A 1 88 ? -7.792 -11.596 18.236 1.00 90.44 88 ASN A CA 1
ATOM 711 C C . ASN A 1 88 ? -8.794 -10.956 17.244 1.00 90.44 88 ASN A C 1
ATOM 713 O O . ASN A 1 88 ? -9.990 -10.852 17.512 1.00 90.44 88 ASN A O 1
ATOM 717 N N . LYS A 1 89 ? -8.295 -10.471 16.102 1.00 92.12 89 LYS A N 1
ATOM 718 C CA . LYS A 1 89 ? -9.036 -9.772 15.057 1.00 92.12 89 LYS A CA 1
ATOM 719 C C . LYS A 1 89 ? -8.548 -10.250 13.697 1.00 92.12 89 LYS A C 1
ATOM 721 O O . LYS A 1 89 ? -7.375 -10.121 13.362 1.00 92.12 89 LYS A O 1
ATOM 726 N N . LYS A 1 90 ? -9.476 -10.725 12.869 1.00 93.75 90 LYS A N 1
ATOM 727 C CA . LYS A 1 90 ? -9.173 -11.103 11.490 1.00 93.75 90 LYS A CA 1
ATOM 728 C C . LYS A 1 90 ? -9.053 -9.852 10.618 1.00 93.75 90 LYS A C 1
ATOM 730 O O . LYS A 1 90 ? -10.056 -9.204 10.332 1.00 93.75 90 LYS A O 1
ATOM 735 N N . VAL A 1 91 ? -7.840 -9.547 10.166 1.00 97.12 91 VAL A N 1
ATOM 736 C CA . VAL A 1 91 ? -7.564 -8.458 9.217 1.00 97.12 91 VAL A CA 1
ATOM 737 C C . VAL A 1 91 ? -7.239 -9.056 7.851 1.00 97.12 91 VAL A C 1
ATOM 739 O O . VAL A 1 91 ? -6.390 -9.939 7.741 1.00 97.12 91 VAL A O 1
ATOM 742 N N . LYS A 1 92 ? -7.905 -8.594 6.786 1.00 98.00 92 LYS A N 1
ATOM 743 C CA . LYS A 1 92 ? -7.556 -9.001 5.416 1.00 98.00 92 LYS A CA 1
ATOM 744 C C . LYS A 1 92 ? -6.363 -8.183 4.926 1.00 98.00 92 LYS A C 1
ATOM 746 O O . LYS A 1 92 ? -6.512 -6.987 4.686 1.00 98.00 92 LYS A O 1
ATOM 751 N N . ILE A 1 93 ? -5.224 -8.836 4.734 1.00 98.50 93 ILE A N 1
ATOM 752 C CA . ILE A 1 93 ? -4.003 -8.223 4.201 1.00 98.50 93 ILE A CA 1
ATOM 753 C C . ILE A 1 93 ? -3.978 -8.425 2.682 1.00 98.50 93 ILE A C 1
ATOM 755 O O . ILE A 1 93 ? -4.198 -9.536 2.205 1.00 98.50 93 ILE A O 1
ATOM 759 N N . LEU A 1 94 ? -3.782 -7.336 1.943 1.00 98.56 94 LEU A N 1
ATOM 760 C CA . LEU A 1 94 ? -3.672 -7.280 0.486 1.00 98.56 94 LEU A CA 1
ATOM 761 C C . LEU A 1 94 ? -2.267 -6.789 0.131 1.00 98.56 94 LEU A C 1
ATOM 763 O O . LEU A 1 94 ? -1.769 -5.857 0.768 1.00 98.56 94 LEU A O 1
ATOM 767 N N . GLY A 1 95 ? -1.656 -7.351 -0.903 1.00 97.50 95 GLY A N 1
ATOM 768 C CA . GLY A 1 95 ? -0.282 -7.031 -1.265 1.00 97.50 95 GLY A CA 1
ATOM 769 C C . GLY A 1 95 ? 0.229 -7.900 -2.405 1.00 97.50 95 GLY A C 1
ATOM 770 O O . GLY A 1 95 ? -0.483 -8.151 -3.379 1.00 97.50 95 GLY A O 1
A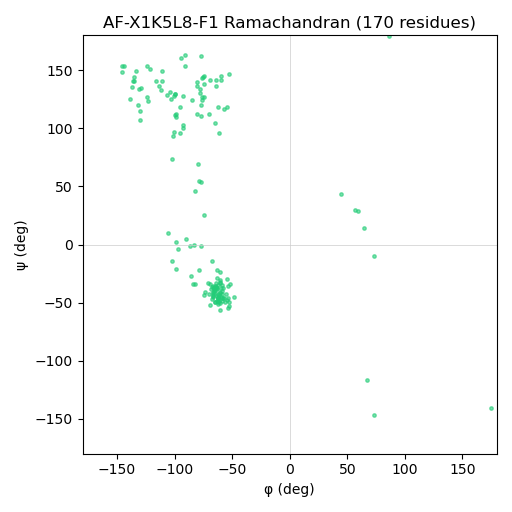TOM 771 N N . LYS A 1 96 ? 1.485 -8.328 -2.325 1.00 96.25 96 LYS A N 1
ATOM 772 C CA . LYS A 1 96 ? 2.114 -9.181 -3.338 1.00 96.25 96 LYS A CA 1
ATOM 773 C C . LYS A 1 96 ? 1.751 -10.648 -3.128 1.00 96.25 96 LYS A C 1
ATOM 775 O O . LYS A 1 96 ? 1.570 -11.363 -4.113 1.00 96.25 96 LYS A O 1
ATOM 780 N N . HIS A 1 97 ? 1.579 -11.101 -1.883 1.00 96.19 97 HIS A N 1
ATOM 781 C CA . HIS A 1 97 ? 1.248 -12.502 -1.591 1.00 96.19 97 HIS A CA 1
ATOM 782 C C . HIS A 1 97 ? -0.148 -12.903 -2.091 1.00 96.19 97 HIS A C 1
ATOM 784 O O . HIS A 1 97 ? -0.329 -14.021 -2.574 1.00 96.19 97 HIS A O 1
ATOM 790 N N . ASP A 1 98 ? -1.128 -11.994 -2.041 1.00 96.44 98 ASP A N 1
ATOM 791 C CA . ASP A 1 98 ? -2.480 -12.236 -2.569 1.00 96.44 98 ASP A CA 1
ATOM 792 C C . ASP A 1 98 ? -2.645 -11.836 -4.048 1.00 96.44 98 ASP A C 1
ATOM 794 O O . ASP A 1 98 ? -3.741 -11.943 -4.600 1.00 96.44 98 ASP A O 1
ATOM 798 N N . LYS A 1 99 ? -1.549 -11.414 -4.696 1.00 95.75 99 LYS A N 1
ATOM 799 C CA . LYS A 1 99 ? -1.482 -10.951 -6.091 1.00 95.75 99 LYS A CA 1
ATOM 800 C C . LYS A 1 99 ? -2.268 -9.665 -6.380 1.00 95.75 99 LYS A C 1
ATOM 802 O O . LYS A 1 99 ? -2.444 -9.326 -7.552 1.00 95.75 99 LYS A O 1
ATOM 807 N N . THR A 1 100 ? -2.698 -8.913 -5.360 1.00 96.75 100 THR A N 1
ATOM 808 C CA . THR A 1 100 ? -3.232 -7.551 -5.556 1.00 96.75 100 THR A CA 1
ATOM 809 C C . THR A 1 100 ? -2.171 -6.635 -6.178 1.00 96.75 100 THR A C 1
ATOM 811 O O . THR A 1 100 ? -2.484 -5.754 -6.982 1.00 96.75 100 THR A O 1
ATOM 814 N N . LEU A 1 101 ? -0.902 -6.869 -5.844 1.00 95.88 101 LEU A N 1
ATOM 815 C CA . LEU A 1 101 ? 0.270 -6.216 -6.411 1.00 95.88 101 LEU A CA 1
ATOM 816 C C . LEU A 1 101 ? 1.209 -7.254 -7.038 1.00 95.88 101 LEU A C 1
ATOM 818 O O . LEU A 1 101 ? 1.275 -8.408 -6.625 1.00 95.88 101 LEU A O 1
ATOM 822 N N . SER A 1 102 ? 1.951 -6.828 -8.059 1.00 92.12 102 SER A N 1
ATOM 823 C CA . SER A 1 102 ? 2.965 -7.663 -8.713 1.00 92.12 102 SER A CA 1
ATOM 824 C C . SER A 1 102 ? 4.259 -7.667 -7.902 1.00 92.12 102 SER A C 1
ATOM 826 O O . SER A 1 102 ? 4.699 -6.609 -7.453 1.00 92.12 102 SER A O 1
ATOM 828 N N . LEU A 1 103 ? 4.911 -8.830 -7.807 1.00 89.75 103 LEU A N 1
ATOM 829 C CA . LEU A 1 103 ? 6.286 -8.957 -7.302 1.00 89.75 103 LEU A CA 1
ATOM 830 C C . LEU A 1 103 ? 7.303 -8.221 -8.186 1.00 89.75 103 LEU A C 1
ATOM 832 O O . LEU A 1 103 ? 8.339 -7.779 -7.708 1.00 89.75 103 LEU A O 1
ATOM 836 N N . ILE A 1 104 ? 7.008 -8.091 -9.482 1.00 86.38 104 ILE A N 1
ATOM 837 C CA . ILE A 1 104 ? 7.939 -7.556 -10.477 1.00 86.38 104 ILE A CA 1
ATOM 838 C C . ILE A 1 104 ? 7.466 -6.192 -10.984 1.00 86.38 104 ILE A C 1
ATOM 840 O O . ILE A 1 104 ? 6.278 -5.971 -11.270 1.00 86.38 104 ILE A O 1
ATOM 844 N N . GLY A 1 105 ? 8.441 -5.306 -11.180 1.00 80.50 105 GLY A N 1
ATOM 845 C CA . GLY A 1 105 ? 8.280 -3.983 -11.768 1.00 80.50 105 GLY A CA 1
ATOM 846 C C . GLY A 1 105 ? 7.892 -2.911 -10.752 1.00 80.50 105 GLY A C 1
ATOM 847 O O . GLY A 1 105 ? 7.696 -3.176 -9.574 1.00 80.50 105 GLY A O 1
ATOM 848 N N . ASN A 1 106 ? 7.752 -1.680 -11.240 1.00 82.44 106 ASN A N 1
ATOM 849 C CA . ASN A 1 106 ? 7.520 -0.513 -10.384 1.00 82.44 106 ASN A CA 1
ATOM 850 C C . ASN A 1 106 ? 6.026 -0.249 -10.167 1.00 82.44 106 ASN A C 1
ATOM 852 O O . ASN A 1 106 ? 5.181 -0.708 -10.953 1.00 82.44 106 ASN A O 1
ATOM 856 N N . TYR A 1 107 ? 5.700 0.544 -9.146 1.00 90.31 107 TYR A N 1
ATOM 857 C CA . TYR A 1 107 ? 4.336 0.997 -8.877 1.00 90.31 107 TYR A CA 1
ATOM 858 C C . TYR A 1 107 ? 4.050 2.340 -9.544 1.00 90.31 107 TYR A C 1
ATOM 860 O O . TYR A 1 107 ? 4.394 3.406 -9.043 1.00 90.31 107 TYR A O 1
ATOM 868 N N . SER A 1 108 ? 3.367 2.283 -10.687 1.00 90.88 108 SER A N 1
ATOM 869 C CA . SER A 1 108 ? 2.786 3.469 -11.313 1.00 90.88 108 SER A CA 1
ATOM 870 C C . SER A 1 108 ? 1.503 3.902 -10.599 1.00 90.88 108 SER A C 1
ATOM 872 O O . SER A 1 108 ? 0.847 3.090 -9.938 1.00 90.88 108 SER A O 1
ATOM 874 N N . PHE A 1 109 ? 1.082 5.153 -10.818 1.00 92.50 109 PHE A N 1
ATOM 875 C CA . PHE A 1 109 ? -0.216 5.661 -10.361 1.00 92.50 109 PHE A CA 1
ATOM 876 C C . PHE A 1 109 ? -1.366 4.703 -10.711 1.00 92.50 109 PHE A C 1
ATOM 878 O O . PHE A 1 109 ? -2.182 4.368 -9.858 1.00 92.50 1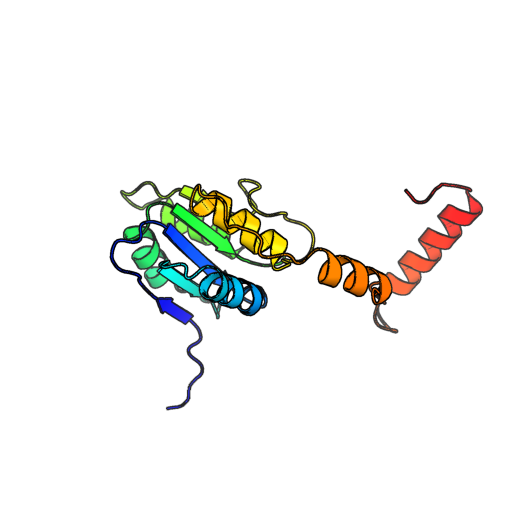09 PHE A O 1
ATOM 885 N N . LYS A 1 110 ? -1.387 4.179 -11.947 1.00 91.88 110 LYS A N 1
ATOM 886 C CA . LYS A 1 110 ? -2.401 3.217 -12.411 1.00 91.88 110 LYS A CA 1
ATOM 887 C C . LYS A 1 110 ? -2.427 1.937 -11.568 1.00 91.88 110 LYS A C 1
ATOM 889 O O . LYS A 1 110 ? -3.505 1.458 -11.233 1.00 91.88 110 LYS A O 1
ATOM 894 N N . LYS A 1 1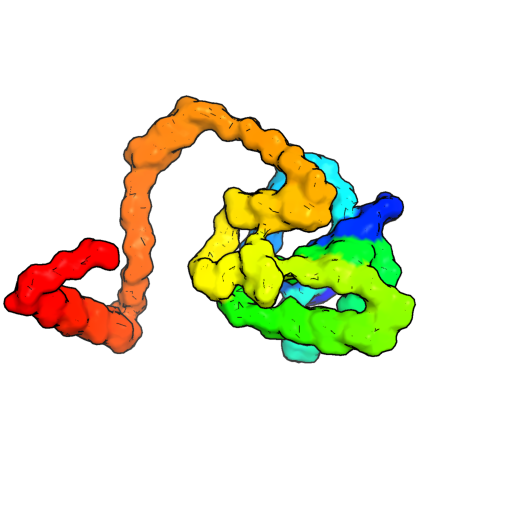11 ? -1.263 1.378 -11.215 1.00 94.38 111 LYS A N 1
ATOM 895 C CA . LYS A 1 111 ? -1.195 0.167 -10.379 1.00 94.38 111 LYS A CA 1
ATOM 896 C C . LYS A 1 111 ? -1.699 0.438 -8.961 1.00 94.38 111 LYS A C 1
ATOM 898 O O . LYS A 1 111 ? -2.493 -0.345 -8.452 1.00 94.38 111 LYS A O 1
ATOM 903 N N . ILE A 1 112 ? -1.294 1.559 -8.362 1.00 95.94 112 ILE A N 1
ATOM 904 C CA . ILE A 1 112 ? -1.757 1.957 -7.024 1.00 95.94 112 ILE A CA 1
ATOM 905 C C . ILE A 1 112 ? -3.265 2.213 -7.026 1.00 95.94 112 ILE A C 1
ATOM 907 O O . ILE A 1 112 ? -3.959 1.697 -6.157 1.00 95.94 112 ILE A O 1
ATOM 911 N N . LYS A 1 113 ? -3.794 2.918 -8.034 1.00 95.94 113 LYS A N 1
ATOM 912 C CA . LYS A 1 113 ? -5.239 3.103 -8.224 1.00 95.94 113 LYS A CA 1
ATOM 913 C C . LYS A 1 113 ? -5.971 1.758 -8.223 1.00 95.94 113 LYS A C 1
ATOM 915 O O . LYS A 1 113 ? -6.892 1.573 -7.439 1.00 95.94 113 LYS A O 1
ATOM 920 N N . ASN A 1 114 ? -5.542 0.811 -9.057 1.00 95.94 114 ASN A N 1
ATOM 921 C CA . ASN A 1 114 ? -6.183 -0.503 -9.146 1.00 95.94 114 ASN A CA 1
ATOM 922 C C . ASN A 1 114 ? -6.144 -1.258 -7.806 1.00 95.94 114 ASN A C 1
ATOM 924 O O . ASN A 1 114 ? -7.135 -1.866 -7.412 1.00 95.94 114 ASN A O 1
ATOM 928 N N . ALA A 1 115 ? -5.025 -1.197 -7.081 1.00 97.38 115 ALA A N 1
ATOM 929 C CA . ALA A 1 115 ? -4.911 -1.817 -5.764 1.00 97.38 115 ALA A CA 1
ATOM 930 C C . ALA A 1 115 ? -5.839 -1.151 -4.725 1.00 97.38 115 ALA A C 1
ATOM 932 O O . ALA A 1 115 ? -6.460 -1.841 -3.914 1.00 97.38 115 ALA A O 1
ATOM 933 N N . LEU A 1 116 ? -6.001 0.175 -4.786 1.00 97.75 116 LEU A N 1
ATOM 934 C CA . LEU A 1 116 ? -6.965 0.909 -3.963 1.00 97.75 116 LEU A CA 1
ATOM 935 C C . LEU A 1 116 ? -8.413 0.524 -4.295 1.00 97.75 116 LEU A C 1
ATOM 937 O O . LEU A 1 116 ? -9.204 0.346 -3.375 1.00 97.75 116 LEU A O 1
ATOM 941 N N . GLU A 1 117 ? -8.764 0.309 -5.565 1.00 97.38 117 GLU A N 1
ATOM 942 C CA . GLU A 1 117 ? -10.094 -0.201 -5.940 1.00 97.38 117 GLU A CA 1
ATOM 943 C C . GLU A 1 117 ? -10.382 -1.568 -5.294 1.00 97.38 117 GLU A C 1
ATOM 945 O O . GLU A 1 117 ? -11.480 -1.805 -4.788 1.00 97.38 117 GLU A O 1
ATOM 950 N N . VAL A 1 118 ? -9.385 -2.461 -5.240 1.00 98.06 118 VAL A N 1
ATOM 951 C CA . VAL A 1 118 ? -9.503 -3.775 -4.576 1.00 98.06 118 VAL A CA 1
ATOM 952 C C . VAL A 1 118 ? -9.661 -3.628 -3.059 1.00 98.06 118 VAL A C 1
ATOM 954 O O . VAL A 1 118 ? -10.478 -4.331 -2.439 1.00 98.06 118 VAL A O 1
ATOM 957 N N . LEU A 1 119 ? -8.905 -2.713 -2.444 1.00 98.12 119 LEU A N 1
ATOM 958 C CA . LEU A 1 119 ? -9.014 -2.388 -1.021 1.00 98.12 119 LEU A CA 1
ATOM 959 C C . LEU A 1 119 ? -10.420 -1.873 -0.682 1.00 98.12 119 LEU A C 1
ATOM 961 O O . LEU A 1 119 ? -11.062 -2.399 0.233 1.00 98.12 119 LEU A O 1
ATOM 965 N N . LEU A 1 120 ? -10.906 -0.903 -1.456 1.00 96.31 120 LEU A N 1
ATOM 966 C CA . LEU A 1 120 ? -12.171 -0.203 -1.240 1.00 96.31 120 LEU A CA 1
ATOM 967 C C . LEU A 1 120 ? -13.399 -1.001 -1.694 1.00 96.31 120 LEU A C 1
ATOM 969 O O . LEU A 1 120 ? -14.482 -0.758 -1.179 1.00 96.31 120 LEU A O 1
ATOM 973 N N . LYS A 1 121 ? -13.234 -1.976 -2.603 1.00 95.88 121 LYS A N 1
ATOM 974 C CA . LYS A 1 121 ? -14.330 -2.648 -3.340 1.00 95.88 121 LYS A CA 1
ATOM 975 C C . LYS A 1 121 ? -15.184 -1.682 -4.170 1.00 95.88 121 LYS A C 1
ATOM 977 O O . LYS A 1 121 ? -16.345 -1.967 -4.443 1.00 95.88 121 LYS A O 1
ATOM 982 N N . THR A 1 122 ? -14.591 -0.582 -4.618 1.00 94.44 122 THR A N 1
ATOM 983 C CA . THR A 1 122 ? -15.272 0.443 -5.413 1.00 94.44 122 THR A CA 1
ATOM 984 C C . THR A 1 122 ? -14.380 0.839 -6.573 1.00 94.44 122 THR A C 1
ATOM 986 O O . THR A 1 122 ? -13.157 0.864 -6.436 1.00 94.44 122 THR A O 1
ATOM 989 N N . LYS A 1 123 ? -14.983 1.134 -7.725 1.00 94.00 123 LYS A N 1
ATOM 990 C CA . LYS A 1 123 ? -14.257 1.676 -8.871 1.00 94.00 123 LYS A CA 1
ATOM 991 C C . LYS A 1 123 ? -13.991 3.158 -8.670 1.00 94.00 123 LYS A C 1
ATOM 993 O O . LYS A 1 123 ? -14.879 3.895 -8.263 1.00 94.00 123 LYS A O 1
ATOM 998 N N . LEU A 1 124 ? -12.760 3.572 -8.946 1.00 91.81 124 LEU A N 1
ATOM 999 C CA . LEU A 1 124 ? -12.379 4.975 -8.932 1.00 91.81 124 LEU A CA 1
ATOM 1000 C C . LEU A 1 124 ? -12.491 5.462 -10.372 1.00 91.81 124 LEU A C 1
ATOM 1002 O O . LEU A 1 124 ? -11.826 4.927 -11.266 1.00 91.81 124 LEU A O 1
ATOM 1006 N N . GLU A 1 125 ? -13.359 6.433 -10.625 1.00 84.31 125 GLU A N 1
ATOM 1007 C CA . GLU A 1 125 ? -13.580 6.931 -11.982 1.00 84.31 125 GLU A CA 1
ATOM 1008 C C . GLU A 1 125 ? -12.279 7.483 -12.578 1.00 84.31 125 GLU A C 1
ATOM 1010 O O . GLU A 1 125 ? -11.382 7.962 -11.883 1.00 84.31 125 GLU A O 1
ATOM 1015 N N . SER A 1 126 ? -12.090 7.312 -13.883 1.00 70.56 126 SER A N 1
ATOM 1016 C CA . SER A 1 126 ? -10.932 7.875 -14.573 1.00 70.56 126 SER A CA 1
ATOM 1017 C C . SER A 1 126 ? -11.328 9.165 -15.270 1.00 70.56 126 SER A C 1
ATOM 1019 O O . SER A 1 126 ? -11.972 9.114 -16.310 1.00 70.56 126 SER A O 1
ATOM 1021 N N . GLU A 1 127 ? -10.839 10.294 -14.769 1.00 66.00 127 GLU A N 1
ATOM 1022 C CA . GLU A 1 127 ? -10.772 11.556 -15.518 1.00 66.00 127 GLU A CA 1
ATOM 1023 C C . GLU A 1 127 ? -9.601 11.513 -16.516 1.00 66.00 127 GLU A C 1
ATOM 1025 O O . GLU A 1 127 ? -8.671 12.314 -16.459 1.00 66.00 127 GLU A O 1
ATOM 1030 N N . GLN A 1 128 ? -9.546 10.493 -17.374 1.00 68.12 128 GLN A N 1
ATOM 1031 C CA . GLN A 1 128 ? -8.537 10.461 -18.430 1.00 68.12 128 GLN A CA 1
ATOM 1032 C C . GLN A 1 128 ? -9.131 11.077 -19.686 1.00 68.12 128 GLN A C 1
ATOM 1034 O O . GLN A 1 128 ? -9.907 10.429 -20.382 1.00 68.12 128 GLN A O 1
ATOM 1039 N N . ASP A 1 129 ? -8.751 12.325 -19.959 1.00 77.06 129 ASP A N 1
ATOM 1040 C CA . ASP A 1 129 ? -9.032 12.980 -21.233 1.00 77.06 129 ASP A CA 1
ATOM 1041 C C . ASP A 1 129 ? -8.329 12.197 -22.36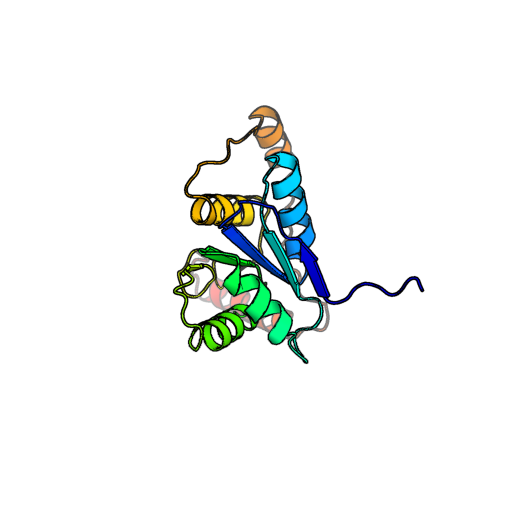3 1.00 77.06 129 ASP A C 1
ATOM 1043 O O . ASP A 1 129 ? -7.092 12.083 -22.352 1.00 77.06 129 ASP A O 1
ATOM 1047 N N . PRO A 1 130 ? -9.082 11.642 -23.330 1.00 80.56 130 PRO A N 1
ATOM 1048 C CA . PRO A 1 130 ? -8.520 10.915 -24.464 1.00 80.56 130 PRO A CA 1
ATOM 1049 C C . PRO A 1 130 ? -7.468 11.724 -25.234 1.00 80.56 130 PRO A C 1
ATOM 1051 O O . PRO A 1 130 ? -6.455 11.159 -25.650 1.00 80.56 130 PRO A O 1
ATOM 1054 N N . ASN A 1 131 ? -7.652 13.044 -25.347 1.00 84.69 131 ASN A N 1
ATOM 1055 C CA . ASN A 1 131 ? -6.741 13.927 -26.076 1.00 84.69 131 ASN A CA 1
ATOM 1056 C C . ASN A 1 131 ? -5.379 14.039 -25.377 1.00 84.69 131 ASN A C 1
ATOM 1058 O O . ASN A 1 131 ? -4.332 14.083 -26.025 1.00 84.69 131 ASN A O 1
ATOM 1062 N N . ILE A 1 132 ? -5.368 14.045 -24.038 1.00 83.69 132 ILE A N 1
ATOM 1063 C CA . ILE A 1 132 ? -4.124 14.055 -23.256 1.00 83.69 132 ILE A CA 1
ATOM 1064 C C . ILE A 1 132 ? -3.369 12.737 -23.445 1.00 83.69 132 ILE A C 1
ATOM 1066 O O . ILE A 1 132 ? -2.146 12.743 -23.576 1.00 83.69 132 ILE A O 1
ATOM 1070 N N . LEU A 1 133 ? -4.081 11.610 -23.474 1.00 83.06 133 LEU A N 1
ATOM 1071 C CA . LEU A 1 133 ? -3.495 10.287 -23.706 1.00 83.06 133 LEU A CA 1
ATOM 1072 C C . LEU A 1 133 ? -2.846 10.172 -25.083 1.00 83.06 133 LEU A C 1
ATOM 1074 O O . LEU A 1 133 ? -1.762 9.603 -25.198 1.00 83.06 133 LEU A O 1
ATOM 1078 N N . GLU A 1 134 ? -3.504 10.691 -26.114 1.00 87.12 134 GLU A N 1
ATOM 1079 C CA . GLU A 1 134 ? -2.983 10.677 -27.477 1.00 87.12 134 GLU A CA 1
ATOM 1080 C C . GLU A 1 134 ? -1.716 11.529 -27.587 1.00 87.12 134 GLU A C 1
ATOM 1082 O O . GLU A 1 134 ? -0.660 11.020 -27.963 1.00 87.12 134 GLU A O 1
ATOM 1087 N N . ARG A 1 135 ? -1.760 12.766 -27.081 1.00 88.12 135 ARG A N 1
ATOM 1088 C CA . ARG A 1 135 ? -0.584 13.641 -27.013 1.00 88.12 135 ARG A CA 1
ATOM 1089 C C . ARG A 1 135 ? 0.559 13.043 -26.188 1.00 88.12 135 ARG A C 1
ATOM 1091 O O . ARG A 1 135 ? 1.727 13.202 -26.530 1.00 88.12 135 ARG A O 1
ATOM 1098 N N . ALA A 1 136 ? 0.256 12.351 -25.090 1.00 85.88 136 ALA A N 1
ATOM 1099 C CA . ALA A 1 136 ? 1.276 11.691 -24.278 1.00 85.88 136 ALA A CA 1
ATOM 1100 C C . ALA A 1 136 ? 1.978 10.555 -25.038 1.00 85.88 136 ALA A C 1
ATOM 1102 O O . ALA A 1 136 ? 3.183 10.387 -24.865 1.00 85.88 136 ALA A O 1
ATOM 1103 N N . LYS A 1 137 ? 1.255 9.809 -25.888 1.00 85.88 137 LYS A N 1
ATOM 1104 C CA . LYS A 1 137 ? 1.844 8.777 -26.759 1.00 85.88 137 LYS A CA 1
ATOM 1105 C C . LYS A 1 137 ? 2.766 9.382 -27.812 1.00 85.88 137 LYS A C 1
ATOM 1107 O O . LYS A 1 137 ? 3.833 8.834 -28.058 1.00 85.88 137 LYS A O 1
ATOM 1112 N N . GLU A 1 138 ? 2.393 10.516 -28.401 1.00 89.44 138 GLU A N 1
ATOM 1113 C CA . GLU A 1 138 ? 3.251 11.228 -29.362 1.00 89.44 138 GLU A CA 1
ATOM 1114 C C . GLU A 1 138 ? 4.563 11.708 -28.725 1.00 89.44 138 GLU A C 1
ATOM 1116 O O . GLU A 1 138 ? 5.614 11.701 -29.363 1.00 89.44 138 GLU A O 1
ATOM 1121 N N . LEU A 1 139 ? 4.512 12.095 -27.448 1.00 88.50 139 LEU A N 1
ATOM 1122 C CA . LEU A 1 139 ? 5.669 12.540 -26.669 1.00 88.50 139 LEU A CA 1
ATOM 1123 C C . LEU A 1 139 ? 6.430 11.386 -25.992 1.00 88.50 139 LEU A C 1
ATOM 1125 O O . LEU A 1 139 ? 7.421 11.628 -25.294 1.00 88.50 139 LEU A O 1
ATOM 1129 N N . GLU A 1 140 ? 5.977 10.139 -26.146 1.00 85.19 140 GLU A N 1
ATOM 1130 C CA . GLU A 1 140 ? 6.567 8.992 -25.466 1.00 85.19 140 GLU A CA 1
ATOM 1131 C C . GLU A 1 140 ? 7.954 8.677 -26.039 1.00 85.19 140 GLU A C 1
ATOM 1133 O O . GLU A 1 140 ? 8.119 8.197 -27.160 1.00 85.19 140 GLU A O 1
ATOM 1138 N N . VAL A 1 141 ? 8.987 8.896 -25.227 1.00 83.00 141 VAL A N 1
ATOM 1139 C CA . VAL A 1 141 ? 10.356 8.487 -25.551 1.00 83.00 141 VAL A CA 1
ATOM 1140 C C . VAL A 1 141 ? 10.662 7.181 -24.830 1.00 83.00 141 VAL A C 1
ATOM 1142 O O . VAL A 1 141 ? 10.511 7.087 -23.608 1.00 83.00 141 VAL A O 1
ATOM 1145 N N . LYS A 1 142 ? 11.165 6.179 -25.564 1.00 74.44 142 LYS A N 1
ATOM 1146 C CA . LYS A 1 142 ? 11.670 4.942 -24.954 1.00 74.44 142 LYS A CA 1
ATOM 1147 C C . LYS A 1 142 ? 12.769 5.301 -23.952 1.00 74.44 142 LYS A C 1
ATOM 1149 O O . LYS A 1 142 ? 13.821 5.803 -24.338 1.00 74.44 142 LYS A O 1
ATOM 1154 N N . ARG A 1 143 ? 12.537 5.003 -22.672 1.00 69.94 143 ARG A N 1
ATOM 1155 C CA . ARG A 1 143 ? 13.546 5.062 -21.604 1.00 69.94 143 ARG A CA 1
ATOM 1156 C C . ARG A 1 143 ? 14.015 3.643 -21.287 1.00 69.94 143 ARG A C 1
ATOM 1158 O O . ARG A 1 143 ? 13.582 3.081 -20.280 1.00 69.94 143 ARG A O 1
ATOM 1165 N N . PRO A 1 144 ? 14.827 3.011 -22.155 1.00 69.69 144 PRO A N 1
ATOM 1166 C CA . PRO A 1 144 ? 15.386 1.716 -21.816 1.00 69.69 144 PRO A CA 1
ATOM 1167 C C . PRO A 1 144 ? 16.211 1.870 -20.539 1.00 69.69 144 PRO A C 1
ATOM 1169 O O . PRO A 1 144 ? 16.898 2.875 -20.351 1.00 69.69 144 PRO A O 1
ATOM 1172 N N . THR A 1 145 ? 16.147 0.875 -19.663 1.00 64.75 145 THR A N 1
ATOM 1173 C CA . THR A 1 145 ? 17.048 0.772 -18.519 1.00 64.75 145 THR A CA 1
ATOM 1174 C C . THR A 1 145 ? 18.476 0.641 -19.044 1.00 64.75 145 THR A C 1
ATOM 1176 O O . THR A 1 145 ? 18.926 -0.433 -19.441 1.00 64.75 145 THR A O 1
ATOM 1179 N N . SER A 1 146 ? 19.199 1.758 -19.112 1.00 70.19 146 SER A N 1
ATOM 1180 C CA . SER A 1 146 ? 20.626 1.742 -19.391 1.00 70.19 146 SER A CA 1
ATOM 1181 C C . SER A 1 146 ? 21.350 1.319 -18.118 1.00 70.19 146 SER A C 1
ATOM 1183 O O . SER A 1 146 ? 21.227 1.940 -17.065 1.00 70.19 146 SER A O 1
ATOM 1185 N N . PHE A 1 147 ? 22.093 0.218 -18.192 1.00 76.44 147 PHE A N 1
ATOM 1186 C CA . PHE A 1 147 ? 22.987 -0.164 -17.105 1.00 76.44 147 PHE A CA 1
ATOM 1187 C C . PHE A 1 147 ? 24.086 0.895 -16.950 1.00 76.44 147 PHE A C 1
ATOM 1189 O O . PHE A 1 147 ? 24.606 1.396 -17.953 1.00 76.44 147 PHE A O 1
ATOM 1196 N N . CYS A 1 148 ? 24.467 1.205 -15.706 1.00 80.12 148 CYS A N 1
ATOM 1197 C CA . CYS A 1 148 ? 25.616 2.064 -15.426 1.00 80.12 148 CYS A CA 1
ATOM 1198 C C . CYS A 1 148 ? 26.863 1.539 -16.157 1.00 80.12 148 CYS A C 1
ATOM 1200 O O . CYS A 1 148 ? 27.034 0.327 -16.307 1.00 80.12 148 CYS A O 1
ATOM 1202 N N . ILE A 1 149 ? 27.750 2.443 -16.591 1.00 77.94 149 ILE A N 1
ATOM 1203 C CA . ILE A 1 149 ? 28.908 2.125 -17.452 1.00 77.94 149 ILE A CA 1
ATOM 1204 C C . ILE A 1 149 ? 29.809 1.023 -16.863 1.00 77.94 149 ILE A C 1
ATOM 1206 O O . ILE A 1 149 ? 30.375 0.252 -17.632 1.00 77.94 149 ILE A O 1
ATOM 1210 N N . GLY A 1 150 ? 29.884 0.909 -15.533 1.00 81.56 150 GLY A N 1
ATOM 1211 C CA . GLY A 1 150 ? 30.669 -0.114 -14.832 1.00 81.56 150 GLY A CA 1
ATOM 1212 C C . GLY A 1 150 ? 29.900 -1.356 -14.365 1.00 81.56 150 GLY A C 1
ATOM 1213 O O . GLY A 1 150 ? 30.517 -2.266 -13.821 1.00 81.56 150 GLY A O 1
ATOM 1214 N N . CYS A 1 151 ? 28.574 -1.436 -14.535 1.00 83.69 151 CYS A N 1
ATOM 1215 C CA . CYS A 1 151 ? 27.828 -2.607 -14.069 1.00 83.69 151 CYS A CA 1
ATOM 1216 C C . CYS A 1 151 ? 28.041 -3.800 -15.022 1.00 83.69 151 CYS A C 1
ATOM 1218 O O . CYS A 1 151 ? 27.739 -3.679 -16.216 1.00 83.69 151 CYS A O 1
ATOM 1220 N N . PRO A 1 152 ? 28.454 -4.983 -14.519 1.00 87.62 152 PRO A N 1
ATOM 1221 C CA . PRO A 1 152 ? 28.753 -6.150 -15.357 1.00 87.62 152 PRO A CA 1
ATOM 1222 C C . PRO A 1 152 ? 27.537 -6.627 -16.163 1.00 87.62 152 PRO A C 1
ATOM 1224 O O . PRO A 1 152 ? 27.691 -7.179 -17.252 1.00 87.62 152 PRO A O 1
ATOM 1227 N N . HIS A 1 153 ? 26.321 -6.320 -15.694 1.00 87.31 153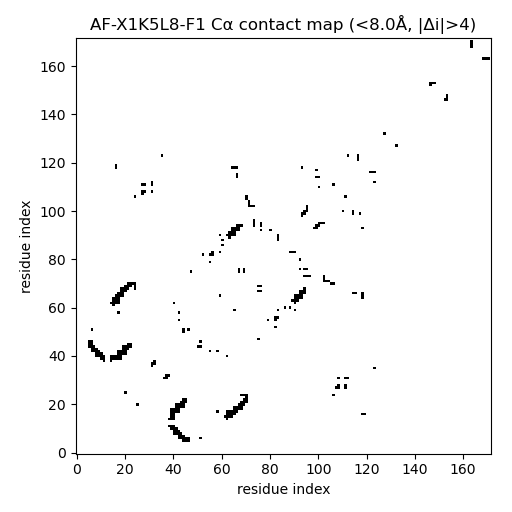 HIS A N 1
ATOM 1228 C CA . HIS A 1 153 ? 25.074 -6.594 -16.406 1.00 87.31 153 HIS A CA 1
ATOM 1229 C C . HIS A 1 153 ? 25.076 -6.059 -17.841 1.00 87.31 153 HIS A C 1
ATOM 1231 O O . HIS A 1 153 ? 24.536 -6.721 -18.721 1.00 87.31 153 HIS A O 1
ATOM 1237 N N . ARG A 1 154 ? 25.732 -4.920 -18.121 1.00 87.44 154 ARG A N 1
ATOM 1238 C CA . ARG A 1 154 ? 25.828 -4.375 -19.484 1.00 87.44 154 ARG A CA 1
ATOM 1239 C C . ARG A 1 154 ? 26.561 -5.328 -20.432 1.00 87.44 154 ARG A C 1
ATOM 1241 O O . ARG A 1 154 ? 26.086 -5.564 -21.542 1.00 87.44 154 ARG A O 1
ATOM 1248 N N . GLY A 1 155 ? 27.691 -5.878 -19.986 1.00 88.19 155 GLY A N 1
ATOM 1249 C CA . GLY A 1 155 ? 28.483 -6.847 -20.745 1.00 88.19 155 GLY A CA 1
ATOM 1250 C C . GLY A 1 155 ? 27.733 -8.163 -20.936 1.00 88.19 155 GLY A C 1
ATOM 1251 O O . GLY A 1 155 ? 27.637 -8.657 -22.060 1.00 88.19 155 GLY A O 1
ATOM 1252 N N . THR A 1 156 ? 27.110 -8.673 -19.870 1.00 90.50 156 THR A N 1
ATOM 1253 C CA . THR A 1 156 ? 26.286 -9.889 -19.919 1.00 90.50 156 THR A CA 1
ATOM 1254 C C . THR A 1 156 ? 25.136 -9.748 -20.914 1.00 90.50 156 THR A C 1
ATOM 1256 O O . THR A 1 156 ? 24.960 -10.601 -21.783 1.00 90.50 156 THR A O 1
ATOM 1259 N N . TYR A 1 157 ? 24.388 -8.643 -20.854 1.00 88.94 157 TYR A N 1
ATOM 1260 C CA . TYR A 1 157 ? 23.263 -8.397 -21.759 1.00 88.94 157 TYR A CA 1
ATOM 1261 C C . TYR A 1 157 ? 23.723 -8.229 -23.213 1.00 88.94 157 TYR A C 1
ATOM 1263 O O . TYR A 1 157 ? 23.062 -8.709 -24.133 1.00 88.94 157 TYR A O 1
ATOM 1271 N N . PHE A 1 158 ? 24.871 -7.581 -23.444 1.00 88.75 158 PHE A N 1
ATOM 1272 C CA . PHE A 1 158 ? 25.470 -7.476 -24.775 1.00 88.75 158 PHE A CA 1
ATOM 1273 C C . PHE A 1 158 ? 25.827 -8.854 -25.351 1.00 88.75 158 PHE A C 1
ATOM 1275 O O . PHE A 1 158 ? 25.453 -9.153 -26.487 1.00 88.75 158 PHE A O 1
ATOM 1282 N N . ALA A 1 159 ? 26.498 -9.703 -24.567 1.00 92.56 159 ALA A N 1
ATOM 1283 C CA . ALA A 1 159 ? 26.873 -11.052 -24.982 1.00 92.56 159 ALA A CA 1
ATOM 1284 C C . ALA A 1 159 ? 25.641 -11.921 -25.288 1.00 92.56 159 ALA A C 1
ATOM 1286 O O . ALA A 1 159 ? 25.577 -12.529 -26.357 1.00 92.56 159 ALA A O 1
ATOM 1287 N N . LEU A 1 160 ? 24.627 -11.900 -24.413 1.00 92.31 160 LEU A N 1
ATOM 1288 C CA . LEU A 1 160 ? 23.335 -12.569 -24.621 1.00 92.31 160 LEU A CA 1
ATOM 1289 C C . LEU A 1 160 ? 22.661 -12.114 -25.916 1.00 92.31 160 LEU A C 1
ATOM 1291 O O . LEU A 1 160 ? 22.276 -12.933 -26.747 1.00 92.31 160 LEU A O 1
ATOM 1295 N N . ASN A 1 161 ? 22.571 -10.803 -26.133 1.00 89.69 161 ASN A N 1
ATOM 1296 C CA . ASN A 1 161 ? 21.960 -10.244 -27.335 1.00 89.69 161 ASN A CA 1
ATOM 1297 C C . ASN A 1 161 ? 22.713 -10.635 -28.612 1.00 89.69 161 ASN A C 1
ATOM 1299 O O . ASN A 1 161 ? 22.084 -10.890 -29.640 1.00 89.69 161 ASN A O 1
ATOM 1303 N N . LYS A 1 162 ? 24.048 -10.700 -28.549 1.00 93.75 162 LYS A N 1
ATOM 1304 C CA . LYS A 1 162 ? 24.890 -11.161 -29.657 1.00 93.75 162 LYS A CA 1
ATOM 1305 C C . LYS A 1 162 ? 24.657 -12.647 -29.945 1.00 93.75 162 LYS A C 1
ATOM 1307 O O . LYS A 1 162 ? 24.506 -13.010 -31.108 1.00 93.75 162 LYS A O 1
ATOM 1312 N N . ALA A 1 163 ? 24.562 -13.482 -28.911 1.00 95.19 163 ALA A N 1
ATOM 1313 C CA . ALA A 1 163 ? 24.266 -14.905 -29.050 1.00 95.19 163 ALA A CA 1
ATOM 1314 C C . ALA A 1 163 ? 22.871 -15.148 -29.653 1.00 95.19 163 ALA A C 1
ATOM 1316 O O . ALA A 1 163 ? 22.762 -15.861 -30.645 1.00 95.19 163 ALA A O 1
ATOM 1317 N N . ILE A 1 164 ? 21.830 -14.485 -29.132 1.00 94.75 164 ILE A N 1
ATOM 1318 C CA . ILE A 1 164 ? 20.453 -14.540 -29.661 1.00 94.75 164 ILE A CA 1
ATOM 1319 C C . ILE A 1 164 ? 20.427 -14.185 -31.153 1.00 94.75 164 ILE A C 1
ATOM 1321 O O . ILE A 1 164 ? 19.837 -14.911 -31.952 1.00 94.75 164 ILE A O 1
ATOM 1325 N N . LYS A 1 165 ? 21.122 -13.105 -31.542 1.00 93.12 165 LYS A N 1
ATOM 1326 C CA . LYS A 1 165 ? 21.231 -12.681 -32.944 1.00 93.12 165 LYS A CA 1
ATOM 1327 C C . LYS A 1 165 ? 21.924 -13.737 -33.809 1.00 93.12 165 LYS A C 1
ATOM 1329 O O . LYS A 1 165 ? 21.428 -14.050 -34.888 1.00 93.12 165 LYS A O 1
ATOM 1334 N N . ASN A 1 166 ? 23.048 -14.283 -33.348 1.00 95.06 166 ASN A N 1
ATOM 1335 C CA . ASN A 1 166 ? 23.811 -15.293 -34.087 1.00 95.06 166 ASN A CA 1
ATOM 1336 C C . ASN A 1 166 ? 23.019 -16.594 -34.277 1.00 95.06 166 ASN A C 1
ATOM 1338 O O . ASN A 1 166 ? 23.102 -17.213 -35.333 1.00 95.06 166 ASN A O 1
ATOM 1342 N N . LEU A 1 167 ? 22.224 -16.975 -33.275 1.00 95.88 167 LEU A N 1
ATOM 1343 C CA . LEU A 1 167 ? 21.370 -18.164 -33.296 1.00 95.88 167 LEU A CA 1
ATOM 1344 C C . LEU A 1 167 ? 20.021 -17.929 -33.998 1.00 95.88 167 LEU A C 1
ATOM 1346 O O . LEU A 1 167 ? 19.229 -18.858 -34.109 1.00 95.88 167 LEU A O 1
ATOM 1350 N N . LYS A 1 168 ? 19.760 -16.710 -34.496 1.00 93.12 168 LYS A N 1
ATOM 1351 C CA . LYS A 1 168 ? 18.513 -16.310 -35.175 1.00 93.12 168 LYS A CA 1
ATOM 1352 C C . LYS A 1 168 ? 17.246 -16.532 -34.333 1.00 93.12 168 LYS A C 1
ATOM 1354 O O . LYS A 1 168 ? 16.165 -16.728 -34.887 1.00 93.12 168 LYS A O 1
ATOM 1359 N N . TYR A 1 169 ? 17.359 -16.458 -33.007 1.00 91.75 169 TYR A N 1
ATOM 1360 C CA . TYR A 1 169 ? 16.191 -16.483 -32.128 1.00 91.75 169 TYR A CA 1
ATOM 1361 C C . TYR A 1 169 ? 15.453 -15.142 -32.162 1.00 91.75 169 TYR A C 1
ATOM 1363 O O . TYR A 1 169 ? 16.070 -14.075 -32.255 1.00 91.75 169 TYR A O 1
ATOM 1371 N N . LYS A 1 170 ? 14.121 -15.195 -32.073 1.00 83.31 170 LYS A N 1
ATOM 1372 C CA . LYS A 1 170 ? 13.292 -14.000 -31.896 1.00 83.31 170 LYS A CA 1
ATOM 1373 C C . LYS A 1 170 ? 13.380 -13.519 -30.447 1.00 83.31 170 LYS A C 1
ATOM 1375 O O . LYS A 1 170 ? 13.499 -14.322 -29.525 1.00 83.31 170 LYS A O 1
ATOM 1380 N N . LYS A 1 171 ? 13.373 -12.199 -30.271 1.00 67.88 171 LYS A N 1
ATOM 1381 C CA . LYS A 1 171 ? 13.180 -11.560 -28.969 1.00 67.88 171 LYS A CA 1
ATOM 1382 C C . LYS A 1 171 ? 11.704 -11.231 -28.857 1.00 67.88 171 LYS A C 1
ATOM 1384 O O . LYS A 1 171 ? 11.291 -10.199 -29.385 1.00 67.88 171 LYS A O 1
ATOM 1389 N N . ASP A 1 172 ? 10.970 -12.121 -28.218 1.00 58.84 172 ASP A N 1
ATOM 1390 C CA . ASP A 1 172 ? 9.581 -11.894 -27.841 1.00 58.84 172 ASP A CA 1
ATOM 1391 C C . ASP A 1 172 ? 9.531 -11.467 -26.366 1.00 58.84 172 ASP A C 1
ATOM 1393 O O . ASP A 1 172 ? 10.316 -12.029 -25.562 1.00 58.84 172 ASP A O 1
#

Secondary structure (DSSP, 8-state):
-----SSEEE--TT--EEEEE-TTHHHHHHHHHHHTT---EEEE-S--SS--HHHHHHHHHH-SEEEEE-SSS-HHHHHHHHHHTTSSS--EEESTTTTSS-SSS---HHHHHHHHHHHHTSPPP----HHHHHHHHHT------PPPTT-THHHHHHHHHHHHHHTT----

Mean predicted aligned error: 7.42 Å

Solvent-accessible surface area (backbone atoms only — not comparable to full-atom values): 10433 Å² total; per-residue (Å²): 133,92,68,80,74,53,61,47,78,48,82,36,87,93,34,44,43,32,37,39,36,33,70,82,50,52,61,47,50,52,49,50,33,61,79,65,70,56,78,55,20,35,35,45,48,61,47,74,84,74,56,62,58,72,59,52,48,61,50,52,75,63,24,48,32,35,37,44,46,66,70,70,67,68,62,65,53,52,49,52,51,61,62,44,64,84,44,101,56,87,57,49,76,38,21,52,91,74,58,63,34,69,70,70,78,82,82,48,54,70,56,52,50,55,39,47,25,65,70,69,73,44,86,76,84,77,92,68,56,65,68,58,54,53,54,49,58,76,67,60,70,90,76,73,89,74,63,56,96,83,43,66,64,49,59,54,52,51,53,51,54,51,49,37,57,76,70,69,55,82,91,127

InterPro domains:
  IPR009014 Transketolase C-terminal/Pyruvate-ferredoxin oxidoreductase domain II [G3DSA:3.40.50.920] (5-126)
  IPR009014 Transketolase C-terminal/Pyruvate-ferredoxin oxidoreductase domain II [SSF52922] (7-87)

Sequence (172 aa):
MSGIKVNETHFEDGSKQGVIYAGAVEGNFREALKRYNLKLSWLKIGMFHPLPEERIKKFLEKVDRVLVLEELDPLIEAEVMRIAYPLNKKVKILGKHDKTLSLIGNYSFKKIKNALEVLLKTKLESEQDPNILERAKELEVKRPTSFCIGCPHRGTYFALNKAIKNLKYKKD

Foldseek 3Di:
DPDDPQKDWDDFPPAQFEEEEEDPCVVLLVVLCVVQVDRHIYIYHNDVVVPPLVVLLVSQVRHQEYEYYYAADCSVLVVSVVSCVPDPHHHHYHYCVVPLDPNDDDDDSVSSQSSVCVRVVHHRDDPDDVVVVVVVVVVDDDPPPDDDPPDCVNVVVVVVVVVCVVVVHDDD

Radius of gyration: 20.17 Å; Cα contacts (8 Å, |Δi|>4): 192; chains: 1; bounding box: 46×38×53 Å

Nearest PDB structures (foldseek):
  1ik6-assembly1_A  TM=6.990E-01  e=1.531E-04  Pyrobaculum aerophilum
  8v9i-assembly1_B  TM=5.382E-01  e=6.444E-04  Deinococcus radiodurans
  6xxg-assembly1_AAA  TM=5.279E-01  e=9.536E-04  Deinococcus radiodurans R1 = ATCC 13939 = DSM 20539
  2o1x-assembly2_D  TM=4.909E-01  e=7.712E-03  Deinococcus radiodurans
  6kj7-assembly1_A  TM=4.569E-01  e=1.893E-01  Escherichia coli K-12

pLDDT: mean 90.39, std 10.06, range [41.72, 98.69]